Protein AF-A0A5E4NC32-F1 (afdb_monomer_lite)

Secondary structure (DSSP, 8-state):
-EEEETTEEEE----SSHHHHHHHHHHHHHHHHHHHHHTT----GGG--B----SS--PPPP-EETTEEPPB-SEEEETTEEEES---------

Foldseek 3Di:
DWDDDDPDIDDDFDDPDPVVRLVVRLVVLVVVLVVCVVVVHDDDLQPDEDEDQDPDPDDDDFHDHPNDTRHYDQWDQDPNDIRHSDPPDPPPDD

Radius of gyration: 14.87 Å; chains: 1; bounding box: 32×46×32 Å

InterPro domains:
  IPR000477 Reverse transcriptase domain [PF00078] (2-82)
  IPR000477 Reverse transcriptase domain [PS50878] (1-83)

pLDDT: mean 74.0, std 13.76, range [34.81, 89.31]

Organism: NCBI:txid506608

Structure (mmCIF, N/CA/C/O backbone):
data_AF-A0A5E4NC32-F1
#
_entry.id   AF-A0A5E4NC32-F1
#
loop_
_atom_site.group_PDB
_atom_site.id
_atom_site.type_symbol
_atom_site.label_atom_id
_atom_site.label_alt_id
_atom_site.label_comp_id
_atom_site.label_asym_id
_atom_site.label_entity_id
_atom_site.label_seq_id
_atom_site.pdbx_PDB_ins_code
_atom_site.Cartn_x
_atom_site.Cartn_y
_atom_site.Cartn_z
_atom_site.occupancy
_atom_site.B_iso_or_equiv
_atom_site.auth_seq_id
_atom_site.auth_comp_id
_atom_site.auth_asym_id
_atom_site.auth_atom_id
_atom_site.pdbx_PDB_model_num
ATOM 1 N N . MET A 1 1 ? -4.742 0.822 -7.560 1.00 77.50 1 MET A N 1
ATOM 2 C CA . MET A 1 1 ? -6.081 0.263 -7.286 1.00 77.50 1 MET A CA 1
ATOM 3 C C . MET A 1 1 ? -6.279 0.160 -5.780 1.00 77.50 1 MET A C 1
ATOM 5 O O . MET A 1 1 ? -5.339 -0.204 -5.085 1.00 77.50 1 MET A O 1
ATOM 9 N N . THR A 1 2 ? -7.464 0.494 -5.272 1.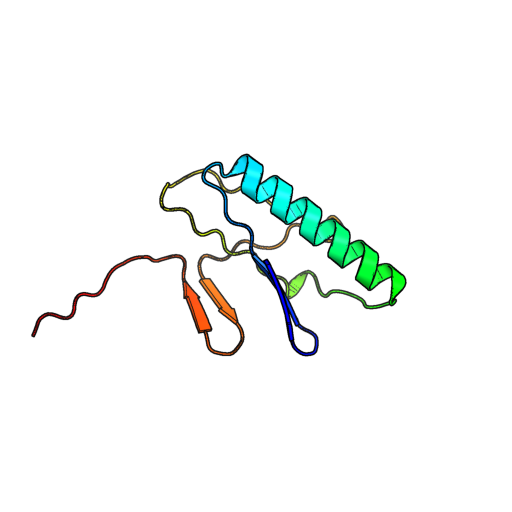00 81.81 2 THR A N 1
ATOM 10 C CA . THR A 1 2 ? -7.828 0.289 -3.861 1.00 81.81 2 THR A CA 1
ATOM 11 C C . THR A 1 2 ? -9.082 -0.567 -3.832 1.00 81.81 2 THR A C 1
ATOM 13 O O . THR A 1 2 ? -10.072 -0.202 -4.460 1.00 81.81 2 THR A O 1
ATOM 16 N N . VAL A 1 3 ? -9.020 -1.699 -3.142 1.00 80.50 3 VAL A N 1
ATOM 17 C CA . VAL A 1 3 ? -10.128 -2.640 -2.972 1.00 80.50 3 VAL A CA 1
ATOM 18 C C . VAL A 1 3 ? -10.513 -2.639 -1.502 1.00 80.50 3 VAL A C 1
ATOM 20 O O . VAL A 1 3 ? -9.647 -2.646 -0.631 1.00 80.50 3 VAL A O 1
ATOM 23 N N . VAL A 1 4 ? -11.810 -2.592 -1.229 1.00 81.62 4 VAL A N 1
ATOM 24 C CA . VAL A 1 4 ? -12.359 -2.665 0.125 1.00 81.62 4 VAL A CA 1
ATOM 25 C C . VAL A 1 4 ? -13.331 -3.830 0.178 1.00 81.62 4 VAL A C 1
ATOM 27 O O . VAL A 1 4 ? -14.188 -3.957 -0.698 1.00 81.62 4 VAL A O 1
ATOM 30 N N . PHE A 1 5 ? -13.187 -4.689 1.178 1.00 77.19 5 PHE A N 1
ATOM 31 C CA . PHE A 1 5 ? -14.094 -5.802 1.413 1.00 77.19 5 PHE A CA 1
ATOM 32 C C . PHE A 1 5 ? -14.280 -5.991 2.913 1.00 77.19 5 PHE A C 1
ATOM 34 O O . PHE A 1 5 ? -13.311 -6.239 3.618 1.00 77.19 5 PHE A O 1
ATOM 41 N N . ALA A 1 6 ? -15.524 -5.882 3.386 1.00 81.94 6 ALA A N 1
ATOM 42 C CA . ALA A 1 6 ? -15.850 -5.903 4.811 1.00 81.94 6 ALA A CA 1
ATOM 43 C C . ALA A 1 6 ? -14.958 -4.930 5.618 1.00 81.94 6 ALA A C 1
ATOM 45 O O . ALA A 1 6 ? -15.016 -3.719 5.394 1.00 81.94 6 ALA A O 1
ATOM 46 N N . ASP A 1 7 ? -14.158 -5.446 6.546 1.00 79.44 7 ASP A N 1
ATOM 47 C CA . ASP A 1 7 ? -13.188 -4.716 7.362 1.00 79.44 7 ASP A CA 1
ATOM 48 C C . ASP A 1 7 ? -11.781 -4.637 6.745 1.00 79.44 7 ASP A C 1
ATOM 50 O O . ASP A 1 7 ? -10.939 -3.873 7.228 1.00 79.44 7 ASP A O 1
ATOM 54 N N . ASP A 1 8 ? -11.542 -5.338 5.637 1.00 81.75 8 ASP A N 1
ATOM 55 C CA . ASP A 1 8 ? -10.259 -5.358 4.950 1.00 81.75 8 ASP A CA 1
ATOM 56 C C . ASP A 1 8 ? -10.159 -4.289 3.855 1.00 81.75 8 ASP A C 1
ATOM 58 O O . ASP A 1 8 ? -11.082 -4.022 3.080 1.00 81.75 8 ASP A O 1
ATOM 62 N N . THR A 1 9 ? -8.976 -3.689 3.742 1.00 84.62 9 THR A N 1
ATOM 63 C CA . THR A 1 9 ? -8.625 -2.766 2.657 1.00 84.62 9 THR A CA 1
ATOM 64 C C . THR A 1 9 ? -7.325 -3.218 2.013 1.00 84.62 9 THR A C 1
ATOM 66 O O . THR A 1 9 ? -6.278 -3.204 2.655 1.00 84.62 9 THR A O 1
ATOM 69 N N . ALA A 1 10 ? -7.376 -3.561 0.730 1.00 85.31 10 ALA A N 1
ATOM 70 C CA . ALA A 1 10 ? -6.205 -3.867 -0.076 1.00 85.31 10 ALA A CA 1
ATOM 71 C C . ALA A 1 10 ? -5.836 -2.665 -0.957 1.00 85.31 10 ALA A C 1
ATOM 73 O O . ALA A 1 10 ? -6.684 -2.026 -1.587 1.00 85.31 10 ALA A O 1
ATOM 74 N N . ILE A 1 11 ? -4.546 -2.344 -1.016 1.00 86.62 11 ILE A N 1
ATOM 75 C CA . ILE A 1 11 ? -4.007 -1.266 -1.847 1.00 86.62 11 ILE A CA 1
ATOM 76 C C . ILE A 1 11 ? -2.942 -1.873 -2.746 1.00 86.62 11 ILE A C 1
ATOM 78 O O . ILE A 1 11 ? -1.998 -2.488 -2.266 1.00 86.62 11 ILE A O 1
ATOM 82 N N . MET A 1 12 ? -3.088 -1.670 -4.050 1.00 86.12 12 MET A N 1
ATOM 83 C CA . MET A 1 12 ? -2.161 -2.173 -5.055 1.00 86.12 12 MET A CA 1
ATOM 84 C C . MET A 1 12 ? -1.675 -1.019 -5.926 1.00 86.12 12 MET A C 1
ATOM 86 O O . MET A 1 12 ? -2.479 -0.257 -6.479 1.00 86.12 12 MET A O 1
ATOM 90 N N . THR A 1 13 ? -0.361 -0.900 -6.073 1.00 84.06 13 THR A N 1
ATOM 91 C CA . THR A 1 13 ? 0.293 0.062 -6.963 1.00 84.06 13 THR A CA 1
ATOM 92 C C . THR A 1 13 ? 1.261 -0.664 -7.878 1.00 84.06 13 THR A C 1
ATOM 94 O O . THR A 1 13 ? 1.929 -1.608 -7.471 1.00 84.06 13 THR A O 1
ATOM 97 N N . THR A 1 14 ? 1.327 -0.219 -9.126 1.00 83.38 14 THR A N 1
ATOM 98 C CA . THR A 1 14 ? 2.184 -0.804 -10.157 1.00 83.38 14 THR A CA 1
ATOM 99 C C . THR A 1 14 ? 2.937 0.319 -10.846 1.00 83.38 14 THR A C 1
ATOM 101 O O . THR A 1 14 ? 2.329 1.313 -11.252 1.00 83.38 14 THR A O 1
ATOM 104 N N . ASN A 1 15 ? 4.251 0.178 -10.965 1.00 84.50 15 ASN A N 1
ATOM 105 C CA . ASN A 1 15 ? 5.108 1.081 -11.721 1.00 84.50 15 ASN A CA 1
ATOM 106 C C . ASN A 1 15 ? 6.373 0.320 -12.146 1.00 84.50 15 ASN A C 1
ATOM 108 O O . ASN A 1 15 ? 6.761 -0.632 -11.469 1.00 84.50 15 ASN A O 1
ATOM 112 N N . GLU A 1 16 ? 7.005 0.739 -13.240 1.00 81.94 16 GLU A N 1
ATOM 113 C CA . GLU A 1 16 ? 8.303 0.210 -13.676 1.00 81.94 16 GLU A CA 1
ATOM 114 C C . GLU A 1 16 ? 9.428 0.605 -12.710 1.00 81.94 16 GLU A C 1
ATOM 116 O O . GLU A 1 16 ? 10.362 -0.166 -12.487 1.00 81.94 16 GLU A O 1
ATOM 121 N N . ASP A 1 17 ? 9.318 1.790 -12.102 1.00 82.69 17 ASP A N 1
ATOM 122 C CA . ASP A 1 17 ? 10.225 2.264 -11.065 1.00 82.69 17 ASP A CA 1
ATOM 123 C C . ASP A 1 17 ? 9.688 1.938 -9.663 1.00 82.69 17 ASP A C 1
ATOM 125 O O . ASP A 1 17 ? 8.619 2.394 -9.238 1.00 82.69 17 ASP A O 1
ATOM 129 N N . GLN A 1 18 ? 10.478 1.177 -8.905 1.00 78.44 18 GLN A N 1
ATOM 130 C CA . GLN A 1 18 ? 10.146 0.775 -7.540 1.00 78.44 18 GLN A CA 1
ATOM 131 C C . GLN A 1 18 ? 9.967 1.986 -6.618 1.00 78.44 18 GLN A C 1
ATOM 133 O O . GLN A 1 18 ? 9.105 1.957 -5.733 1.00 78.44 18 GLN A O 1
ATOM 138 N N . GLN A 1 19 ? 10.760 3.047 -6.795 1.00 82.25 19 GLN A N 1
ATOM 139 C CA . GLN A 1 19 ? 10.653 4.234 -5.951 1.00 82.25 19 GLN A CA 1
ATOM 140 C C . GLN A 1 19 ? 9.316 4.934 -6.174 1.00 82.25 19 GLN A C 1
ATOM 142 O O . GLN A 1 19 ? 8.585 5.168 -5.214 1.00 82.25 19 GLN A O 1
ATOM 147 N N . THR A 1 20 ? 8.948 5.150 -7.431 1.00 85.00 20 THR A N 1
ATOM 148 C CA . THR A 1 20 ? 7.660 5.732 -7.802 1.00 85.00 20 THR A CA 1
ATOM 149 C C . THR A 1 20 ? 6.491 4.868 -7.322 1.00 85.00 20 THR A C 1
ATOM 151 O O . THR A 1 20 ? 5.538 5.405 -6.753 1.00 85.00 20 THR A O 1
ATOM 154 N N . SER A 1 21 ? 6.565 3.536 -7.462 1.00 84.75 21 SER A N 1
ATOM 155 C CA . SER A 1 21 ? 5.526 2.631 -6.937 1.00 84.75 21 SER A CA 1
ATOM 156 C C . SER A 1 21 ? 5.385 2.746 -5.416 1.00 84.75 21 SER A C 1
ATOM 158 O O . SER A 1 21 ? 4.274 2.881 -4.902 1.00 84.75 21 SER A O 1
ATOM 160 N N . THR A 1 22 ? 6.507 2.766 -4.691 1.00 84.69 22 THR A N 1
ATOM 161 C CA . THR A 1 22 ? 6.522 2.886 -3.224 1.00 84.69 22 THR A CA 1
ATOM 162 C C . THR A 1 22 ? 5.943 4.227 -2.773 1.00 84.69 22 THR A C 1
ATOM 164 O O . THR A 1 22 ? 5.131 4.273 -1.850 1.00 84.69 22 THR A O 1
ATOM 167 N N . ASP A 1 23 ? 6.290 5.321 -3.453 1.00 87.00 23 ASP A N 1
ATOM 168 C CA . ASP A 1 23 ? 5.771 6.655 -3.143 1.00 87.00 23 ASP A CA 1
ATOM 169 C C . ASP A 1 23 ? 4.257 6.735 -3.380 1.00 87.00 23 ASP A C 1
ATOM 171 O O . ASP A 1 23 ? 3.514 7.332 -2.593 1.00 87.00 23 ASP A O 1
ATOM 175 N N . TRP A 1 24 ? 3.763 6.111 -4.450 1.00 89.31 24 TRP A N 1
ATOM 176 C CA . TRP A 1 24 ? 2.330 6.023 -4.733 1.00 89.31 24 TRP A CA 1
ATOM 177 C C . TRP A 1 24 ? 1.594 5.171 -3.701 1.00 89.31 24 TRP A C 1
ATOM 179 O O . TRP A 1 24 ? 0.485 5.531 -3.282 1.00 89.31 24 TRP A O 1
ATOM 189 N N . LEU A 1 25 ? 2.212 4.080 -3.252 1.00 87.75 25 LEU A N 1
ATOM 190 C CA . LEU A 1 25 ? 1.670 3.225 -2.205 1.00 87.75 25 LEU A CA 1
ATOM 191 C C . LEU A 1 25 ? 1.579 3.982 -0.881 1.00 87.75 25 LEU A C 1
ATOM 193 O O . LEU A 1 25 ? 0.508 4.029 -0.276 1.00 87.75 25 LEU A O 1
ATOM 197 N N . GLN A 1 26 ? 2.650 4.668 -0.480 1.00 88.94 26 GLN A N 1
ATOM 198 C CA . GLN A 1 26 ? 2.677 5.467 0.743 1.00 88.94 26 GLN A CA 1
ATOM 199 C C . GLN A 1 26 ? 1.630 6.589 0.709 1.00 88.94 26 GLN A C 1
ATOM 201 O O . GLN A 1 26 ? 0.928 6.812 1.696 1.00 88.94 26 GLN A O 1
ATOM 206 N N . ARG A 1 27 ? 1.452 7.271 -0.432 1.00 89.25 27 ARG A N 1
ATOM 207 C CA . ARG A 1 27 ? 0.376 8.267 -0.610 1.00 89.25 27 ARG A CA 1
ATOM 208 C C . ARG A 1 27 ? -1.010 7.647 -0.454 1.00 89.25 27 ARG A C 1
ATOM 210 O O . ARG A 1 27 ? -1.868 8.225 0.213 1.00 89.25 27 ARG A O 1
ATOM 217 N N . SER A 1 28 ? -1.228 6.475 -1.039 1.00 88.75 28 SER A N 1
ATOM 218 C CA . SER A 1 28 ? -2.503 5.758 -0.947 1.00 88.75 28 SER A CA 1
ATOM 219 C C . SER A 1 28 ? -2.803 5.333 0.493 1.00 88.75 28 SER A C 1
ATOM 221 O O . SER A 1 28 ? -3.907 5.569 0.984 1.00 88.75 28 SER A O 1
ATOM 223 N N . ILE A 1 29 ? -1.803 4.818 1.210 1.00 88.06 29 ILE A N 1
ATOM 224 C CA . ILE A 1 29 ? -1.891 4.472 2.635 1.00 88.06 29 ILE A CA 1
ATOM 225 C C . ILE A 1 29 ? -2.199 5.702 3.485 1.00 88.06 29 ILE A C 1
ATOM 227 O O . ILE A 1 29 ? -3.088 5.651 4.334 1.00 88.06 29 ILE A O 1
ATOM 231 N N . ASN A 1 30 ? -1.537 6.832 3.231 1.00 88.88 30 ASN A N 1
ATOM 232 C CA . ASN A 1 30 ? -1.802 8.080 3.947 1.00 88.88 30 ASN A CA 1
ATOM 233 C C . ASN A 1 30 ? -3.247 8.556 3.734 1.00 88.88 30 ASN A C 1
ATOM 235 O O . ASN A 1 30 ? -3.906 8.990 4.680 1.00 88.88 30 ASN A O 1
ATOM 239 N N . ASN A 1 31 ? -3.770 8.431 2.513 1.00 88.12 31 ASN A N 1
ATOM 240 C CA . ASN A 1 31 ? -5.159 8.767 2.208 1.00 88.12 31 ASN A CA 1
ATOM 241 C C . ASN A 1 31 ? -6.146 7.848 2.936 1.00 88.12 31 ASN A C 1
ATOM 243 O O . ASN A 1 31 ? -7.117 8.342 3.513 1.00 88.12 31 ASN A O 1
ATOM 247 N N . VAL A 1 32 ? -5.895 6.536 2.953 1.00 85.81 32 VAL A N 1
ATOM 248 C CA . VAL A 1 32 ? -6.724 5.569 3.689 1.00 85.81 32 VAL A CA 1
ATOM 249 C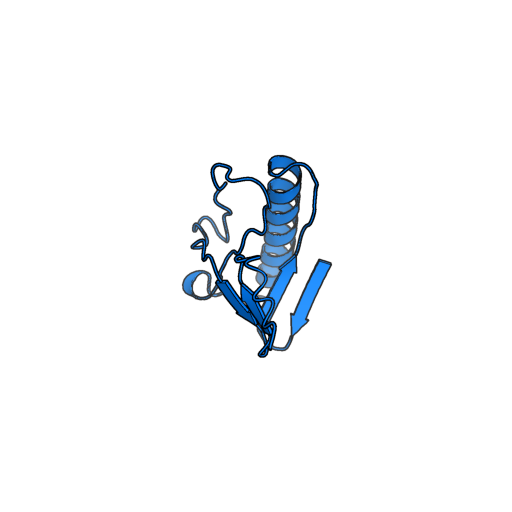 C . VAL A 1 32 ? -6.659 5.835 5.191 1.00 85.81 32 VAL A C 1
ATOM 251 O O . VAL A 1 32 ? -7.707 5.959 5.814 1.00 85.81 32 VAL A O 1
ATOM 254 N N . SER A 1 33 ? -5.468 6.039 5.756 1.00 85.50 33 SER A N 1
ATOM 255 C CA . SER A 1 33 ? -5.272 6.404 7.167 1.00 85.50 33 SER A CA 1
ATOM 256 C C . SER A 1 33 ? -6.031 7.680 7.541 1.00 85.50 33 SER A C 1
ATOM 258 O O . SER A 1 33 ? -6.702 7.740 8.569 1.00 85.50 33 SER A O 1
ATOM 260 N N . ASN A 1 34 ? -5.995 8.708 6.691 1.00 86.69 34 ASN A N 1
ATOM 261 C CA . ASN A 1 34 ? -6.744 9.940 6.933 1.00 86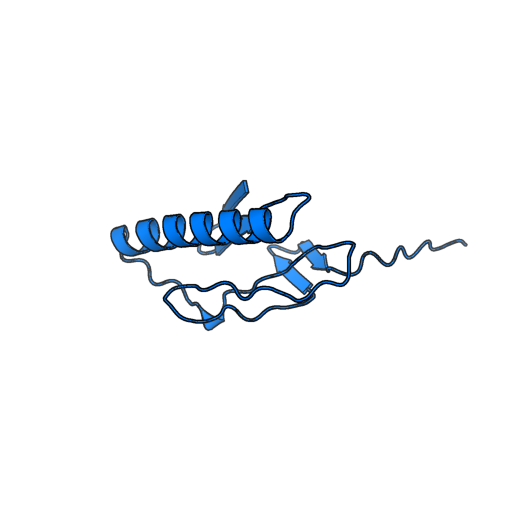.69 34 ASN A CA 1
ATOM 262 C C . ASN A 1 34 ? -8.261 9.718 6.880 1.00 86.69 34 ASN A C 1
ATOM 264 O O . ASN A 1 34 ? -8.995 10.301 7.682 1.00 86.69 34 ASN A O 1
ATOM 268 N N . ARG A 1 35 ? -8.744 8.875 5.962 1.00 83.44 35 ARG A N 1
ATOM 269 C CA . ARG A 1 35 ? -10.166 8.517 5.871 1.00 83.44 35 ARG A CA 1
ATOM 270 C C . ARG A 1 35 ? -10.614 7.713 7.091 1.00 83.44 35 ARG A C 1
ATOM 272 O O . ARG A 1 35 ? -11.612 8.080 7.703 1.00 83.44 35 ARG A O 1
ATOM 279 N N . THR A 1 36 ? -9.872 6.687 7.500 1.00 83.62 36 THR A N 1
ATOM 280 C CA . THR A 1 36 ? -10.217 5.861 8.671 1.00 83.62 36 THR A CA 1
ATOM 281 C C . THR A 1 36 ? -10.168 6.653 9.970 1.00 83.62 36 THR A C 1
ATOM 283 O O . THR A 1 36 ? -11.086 6.529 10.777 1.00 83.62 36 THR A O 1
ATOM 286 N N . LYS A 1 37 ? -9.204 7.569 10.130 1.00 84.88 37 LYS A N 1
ATOM 287 C CA . LYS A 1 37 ? -9.177 8.523 11.253 1.00 84.88 37 LYS A CA 1
ATOM 288 C C . LYS A 1 37 ? -10.444 9.373 11.325 1.00 84.88 37 LYS A C 1
ATOM 290 O O . LYS A 1 37 ? -11.024 9.502 12.400 1.00 84.88 37 LYS A O 1
ATOM 295 N N . ARG A 1 38 ? -10.907 9.923 10.196 1.00 86.12 38 ARG A N 1
ATOM 296 C CA . ARG A 1 38 ? -12.165 10.698 10.142 1.00 86.12 38 ARG A CA 1
ATOM 297 C C . ARG A 1 38 ? -13.383 9.840 10.476 1.00 86.12 38 ARG A C 1
ATOM 299 O O . ARG A 1 38 ? -14.293 10.321 11.139 1.00 86.12 38 ARG A O 1
ATOM 306 N N . MET A 1 39 ? -13.366 8.575 10.065 1.00 79.31 39 MET A N 1
ATOM 307 C CA . MET A 1 39 ? -14.411 7.597 10.373 1.00 79.31 39 MET A CA 1
ATOM 308 C C . MET A 1 39 ? -14.295 7.000 11.788 1.00 79.31 39 MET A C 1
ATOM 310 O O . MET A 1 39 ? -15.131 6.186 12.161 1.00 79.31 39 MET A O 1
ATOM 314 N N . LYS A 1 40 ? -13.285 7.392 12.585 1.00 84.69 40 LYS A N 1
ATOM 315 C CA . LYS A 1 40 ? -12.967 6.813 13.905 1.00 84.69 40 LYS A CA 1
ATOM 316 C C . LYS A 1 40 ? -12.738 5.291 13.871 1.00 84.69 40 LYS A C 1
ATOM 318 O O . LYS A 1 40 ? -12.954 4.604 14.865 1.00 84.69 40 LYS A O 1
ATOM 323 N N . ILE A 1 41 ? -12.263 4.773 12.739 1.00 81.44 41 ILE A N 1
ATOM 324 C CA . ILE A 1 41 ? -11.904 3.365 12.553 1.00 81.44 41 ILE A CA 1
ATOM 325 C C . ILE A 1 41 ? -10.426 3.188 12.904 1.00 81.44 41 ILE A C 1
ATOM 327 O O . ILE A 1 41 ? -9.556 3.870 12.355 1.00 81.44 41 ILE A O 1
ATOM 331 N N . LYS A 1 42 ? -10.130 2.255 13.813 1.00 81.50 42 LYS A N 1
ATOM 332 C CA . LYS A 1 42 ? -8.760 1.887 14.179 1.00 81.50 42 LYS A CA 1
ATOM 333 C C . LYS A 1 42 ? -8.261 0.793 13.235 1.00 81.50 42 LYS A C 1
ATOM 335 O O . LYS A 1 42 ? -8.746 -0.329 13.293 1.00 81.50 42 LYS A O 1
ATOM 340 N N . ILE A 1 43 ? -7.276 1.115 12.395 1.00 80.94 43 ILE A N 1
ATOM 341 C CA . ILE A 1 43 ? -6.588 0.103 11.581 1.00 80.94 43 ILE A CA 1
ATOM 342 C C . ILE A 1 43 ? -5.650 -0.696 12.488 1.00 80.94 43 ILE A C 1
ATOM 344 O O . ILE A 1 43 ? -4.886 -0.107 13.256 1.00 80.94 43 ILE A O 1
ATOM 348 N N . ASN A 1 44 ? -5.697 -2.023 12.386 1.00 81.88 44 ASN A N 1
ATOM 349 C CA . ASN A 1 44 ? -4.742 -2.903 13.045 1.00 81.88 44 ASN A CA 1
ATOM 350 C C . ASN A 1 44 ? -3.478 -3.039 12.177 1.00 81.88 44 ASN A C 1
ATOM 352 O O . ASN A 1 44 ? -3.455 -3.792 11.204 1.00 81.88 44 ASN A O 1
ATOM 356 N N . SER A 1 45 ? -2.435 -2.285 12.525 1.00 75.75 45 SER A N 1
ATOM 357 C CA . SER A 1 45 ? -1.142 -2.305 11.831 1.00 75.75 45 SER A CA 1
ATOM 358 C C . SER A 1 45 ? -0.431 -3.655 11.924 1.00 75.75 45 SER A C 1
ATOM 360 O O . SER A 1 45 ? 0.264 -4.018 10.985 1.00 75.75 45 SER A O 1
ATOM 362 N N . GLU A 1 46 ? -0.639 -4.427 12.994 1.00 75.31 46 GLU A N 1
ATOM 363 C CA . GLU A 1 46 ? -0.020 -5.751 13.175 1.00 75.31 46 GLU A CA 1
ATOM 364 C C . GLU A 1 46 ? -0.610 -6.810 12.238 1.00 75.31 46 GLU A C 1
ATOM 366 O O . GLU A 1 46 ? 0.065 -7.771 11.888 1.00 75.31 46 GLU A O 1
ATOM 371 N N . LYS A 1 47 ? -1.864 -6.623 11.809 1.00 77.69 47 LYS A N 1
ATOM 372 C CA . LYS A 1 47 ? -2.516 -7.467 10.796 1.00 77.69 47 LYS A CA 1
ATOM 373 C C . LYS A 1 47 ? -2.300 -6.972 9.367 1.00 77.69 47 LYS A C 1
ATOM 375 O O . LYS A 1 47 ? -2.742 -7.620 8.423 1.00 77.69 47 LYS A O 1
ATOM 380 N N . SER A 1 48 ? -1.671 -5.812 9.198 1.00 80.88 48 SER A N 1
ATOM 381 C CA . SER A 1 48 ? -1.366 -5.284 7.873 1.00 80.88 48 SER A CA 1
ATOM 382 C C . SER A 1 48 ? -0.123 -5.986 7.335 1.00 80.88 48 SER A C 1
ATOM 384 O O . SER A 1 48 ? 0.878 -6.086 8.038 1.00 80.88 48 SER A O 1
ATOM 386 N N . MET A 1 49 ? -0.175 -6.442 6.087 1.00 80.31 49 MET A N 1
ATOM 387 C CA . MET A 1 49 ? 0.964 -7.052 5.403 1.00 80.31 49 MET A CA 1
ATOM 388 C C . MET A 1 49 ? 1.266 -6.289 4.120 1.00 80.31 49 MET A C 1
ATOM 390 O O . MET A 1 49 ? 0.358 -5.799 3.444 1.00 80.31 49 MET A O 1
ATOM 394 N N . HIS A 1 50 ? 2.548 -6.189 3.787 1.00 81.88 50 HIS A N 1
ATOM 395 C CA . HIS A 1 50 ? 3.014 -5.628 2.525 1.00 81.88 50 HIS A CA 1
ATOM 396 C C . HIS A 1 50 ? 3.649 -6.743 1.697 1.00 81.88 50 HIS A C 1
ATOM 398 O O . HIS A 1 50 ? 4.617 -7.356 2.142 1.00 81.88 50 HIS A O 1
ATOM 404 N N . VAL A 1 51 ? 3.176 -6.930 0.462 1.00 74.81 51 VAL A N 1
ATOM 405 C CA . VAL A 1 51 ? 3.821 -7.800 -0.536 1.00 74.81 51 VAL A CA 1
ATOM 406 C C . VAL A 1 51 ? 4.336 -6.945 -1.688 1.00 74.81 51 VAL A C 1
ATOM 408 O O . VAL A 1 51 ? 3.637 -6.054 -2.173 1.00 74.81 51 VAL A O 1
ATOM 411 N N . ASN A 1 52 ? 5.578 -7.182 -2.107 1.00 71.50 52 ASN A N 1
ATOM 412 C CA . ASN A 1 52 ? 6.202 -6.476 -3.222 1.00 71.50 52 ASN A CA 1
ATOM 413 C C . ASN A 1 52 ? 6.449 -7.452 -4.370 1.00 71.50 52 ASN A C 1
ATOM 415 O O . ASN A 1 52 ? 7.220 -8.396 -4.235 1.00 71.50 52 ASN A O 1
ATOM 419 N N . TYR A 1 53 ? 5.824 -7.186 -5.509 1.00 68.00 53 TYR A N 1
ATOM 420 C CA . TYR A 1 53 ? 5.998 -7.966 -6.725 1.00 68.00 53 TYR A CA 1
ATOM 421 C C . TYR A 1 53 ? 7.002 -7.281 -7.634 1.00 68.00 53 TYR A C 1
ATOM 423 O O . TYR A 1 53 ? 6.669 -6.318 -8.325 1.00 68.00 53 TYR A O 1
ATOM 431 N N . THR A 1 54 ? 8.241 -7.758 -7.625 1.00 65.94 54 THR A N 1
ATOM 432 C CA . THR A 1 54 ? 9.291 -7.253 -8.509 1.00 65.94 54 THR A CA 1
ATOM 433 C C . THR A 1 54 ? 10.007 -8.408 -9.189 1.00 65.94 54 THR A C 1
ATOM 435 O O . THR A 1 54 ? 10.474 -9.336 -8.540 1.00 65.94 54 THR A O 1
ATOM 438 N N . LEU A 1 55 ? 10.149 -8.322 -10.513 1.00 65.75 55 LEU A N 1
ATOM 439 C CA . LEU A 1 55 ? 10.980 -9.249 -11.289 1.00 65.75 55 LEU A CA 1
ATOM 440 C C . LEU A 1 55 ? 12.483 -9.030 -11.030 1.00 65.75 55 LEU A C 1
ATOM 442 O O . LEU A 1 55 ? 13.316 -9.846 -11.418 1.00 65.75 55 LEU A O 1
ATOM 446 N N . ARG A 1 56 ? 12.854 -7.908 -10.401 1.00 66.44 56 ARG A N 1
ATOM 447 C CA . ARG A 1 56 ? 14.238 -7.539 -10.085 1.00 66.44 56 ARG A CA 1
ATOM 448 C C . ARG A 1 56 ? 14.475 -7.676 -8.585 1.00 66.44 56 ARG A C 1
ATOM 450 O O . ARG A 1 56 ? 13.745 -7.075 -7.803 1.00 66.44 56 ARG A O 1
ATOM 457 N N . LYS A 1 57 ? 15.535 -8.388 -8.188 1.00 59.84 57 LYS A N 1
ATOM 458 C CA . LYS A 1 57 ? 16.005 -8.426 -6.794 1.00 59.84 57 LYS A CA 1
ATOM 459 C C . LYS A 1 57 ? 16.586 -7.062 -6.419 1.00 59.84 57 LYS A C 1
ATOM 461 O O . LYS A 1 57 ? 17.738 -6.768 -6.729 1.00 59.84 57 LYS A O 1
ATOM 466 N N . THR A 1 58 ? 15.777 -6.216 -5.801 1.00 65.06 58 THR A N 1
ATOM 467 C CA . THR A 1 58 ? 16.159 -4.879 -5.338 1.00 65.06 58 THR A CA 1
ATOM 468 C C . THR A 1 58 ? 15.979 -4.775 -3.827 1.00 65.06 58 THR A C 1
ATOM 470 O O . THR A 1 58 ? 15.285 -5.580 -3.210 1.00 65.06 58 THR A O 1
ATOM 473 N N . VAL A 1 59 ? 16.628 -3.787 -3.204 1.00 68.31 59 VAL A N 1
ATOM 474 C CA . VAL A 1 59 ? 16.454 -3.530 -1.768 1.00 68.31 59 VAL A CA 1
ATOM 475 C C . VAL A 1 59 ? 15.022 -3.057 -1.520 1.00 68.31 59 VAL A C 1
ATOM 477 O O . VAL A 1 59 ? 14.554 -2.095 -2.137 1.00 68.31 59 VAL A O 1
ATOM 480 N N . TYR A 1 60 ? 14.316 -3.736 -0.619 1.00 69.62 60 TYR A N 1
ATOM 481 C CA . TYR A 1 60 ? 12.950 -3.383 -0.259 1.00 69.62 60 TYR A CA 1
ATOM 482 C C . TYR A 1 60 ? 12.911 -2.046 0.482 1.00 69.62 60 TYR A C 1
ATOM 484 O O . TYR A 1 60 ? 13.682 -1.805 1.412 1.00 69.62 60 TYR A O 1
ATOM 492 N N . LYS A 1 61 ? 11.990 -1.170 0.075 1.00 73.94 61 LYS A N 1
ATOM 493 C CA . LYS A 1 61 ? 11.695 0.062 0.806 1.00 73.94 61 LYS A CA 1
ATOM 494 C C . LYS A 1 61 ? 10.558 -0.204 1.781 1.00 73.94 61 LYS A C 1
ATOM 496 O O . LYS A 1 61 ? 9.490 -0.656 1.372 1.00 73.94 61 LYS A O 1
ATOM 501 N N . SER A 1 62 ? 10.798 0.078 3.057 1.00 75.50 62 SER A N 1
ATOM 502 C CA . SER A 1 62 ? 9.780 -0.035 4.097 1.00 75.50 62 SER A CA 1
ATOM 503 C C . SER A 1 62 ? 8.670 0.986 3.878 1.00 75.50 62 SER A C 1
ATOM 505 O O . SER A 1 62 ? 8.924 2.136 3.518 1.00 75.50 62 SER A O 1
ATOM 507 N N . VAL A 1 63 ? 7.440 0.561 4.143 1.00 80.94 63 VAL A N 1
ATOM 508 C CA . VAL A 1 63 ? 6.248 1.404 4.078 1.00 80.94 63 VAL A CA 1
ATOM 509 C C . VAL A 1 63 ? 5.679 1.556 5.481 1.00 80.94 63 VAL A C 1
ATOM 511 O O . VAL A 1 63 ? 5.657 0.608 6.270 1.00 80.94 63 VAL A O 1
ATOM 514 N N . LEU A 1 64 ? 5.248 2.772 5.808 1.00 81.06 64 LEU A N 1
ATOM 515 C CA . LEU A 1 64 ? 4.802 3.131 7.147 1.00 81.06 64 LEU A CA 1
ATOM 516 C C . LEU A 1 64 ? 3.283 3.282 7.184 1.00 81.06 64 LEU A C 1
ATOM 518 O O . LEU A 1 64 ? 2.699 4.050 6.416 1.00 81.06 64 LEU A O 1
ATOM 522 N N . LEU A 1 65 ? 2.649 2.629 8.153 1.00 80.88 65 LEU A N 1
ATOM 523 C CA . LEU A 1 65 ? 1.255 2.846 8.521 1.00 80.88 65 LEU A CA 1
ATOM 524 C C . LEU A 1 65 ? 1.210 3.325 9.970 1.00 80.88 65 LEU A C 1
ATOM 526 O O . LEU A 1 65 ? 1.644 2.630 10.879 1.00 80.88 65 LEU A O 1
ATOM 530 N N . HIS A 1 66 ? 0.697 4.536 10.194 1.00 75.00 66 HIS A N 1
ATOM 531 C CA . HIS A 1 66 ? 0.652 5.150 11.530 1.00 75.00 66 HIS A CA 1
ATOM 532 C C . HIS A 1 66 ? 2.016 5.221 12.247 1.00 75.00 66 HIS A C 1
ATOM 534 O O . HIS A 1 66 ? 2.071 5.097 13.464 1.00 75.00 66 HIS A O 1
ATOM 540 N N . GLN A 1 67 ? 3.102 5.468 11.502 1.00 71.44 67 GLN A N 1
ATOM 541 C CA . GLN A 1 67 ? 4.493 5.466 11.998 1.00 71.44 67 GLN A CA 1
ATOM 542 C C . GLN A 1 67 ? 5.026 4.087 12.423 1.00 71.44 67 GLN A C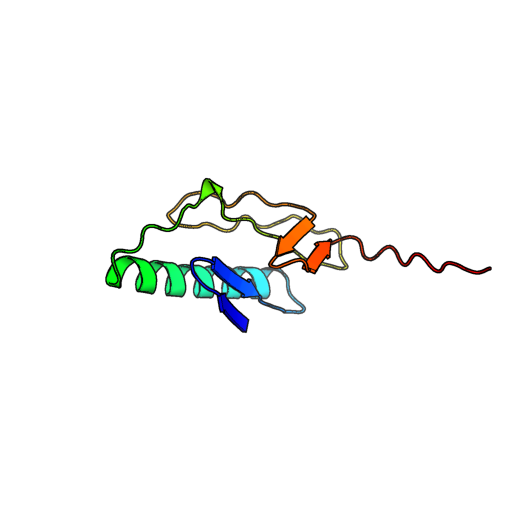 1
ATOM 544 O O . GLN A 1 67 ? 6.157 3.992 12.888 1.00 71.44 67 GLN A O 1
ATOM 549 N N . GLN A 1 68 ? 4.259 3.018 12.215 1.00 77.31 68 GLN A N 1
ATOM 550 C CA . GLN A 1 68 ? 4.727 1.648 12.373 1.00 77.31 68 GLN A CA 1
ATOM 551 C C . GLN A 1 68 ? 5.104 1.082 11.001 1.00 77.31 68 GLN A C 1
ATOM 553 O O . GLN A 1 68 ? 4.373 1.270 10.025 1.00 77.31 68 GLN A O 1
ATOM 558 N N . SER A 1 69 ? 6.251 0.405 10.917 1.00 76.94 69 SER A N 1
ATOM 559 C CA . SER A 1 69 ? 6.624 -0.324 9.702 1.00 76.94 69 SER A CA 1
ATOM 560 C C . SER A 1 69 ? 5.674 -1.494 9.512 1.00 76.94 69 SER A C 1
ATOM 562 O O . SER A 1 69 ? 5.490 -2.293 10.430 1.00 76.94 69 SER A O 1
ATOM 564 N N . ILE A 1 70 ? 5.091 -1.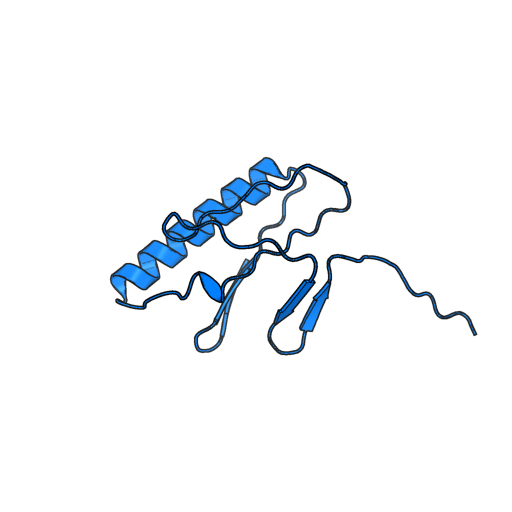600 8.321 1.00 81.25 70 ILE A N 1
ATOM 565 C CA . ILE A 1 70 ? 4.345 -2.796 7.939 1.00 81.25 70 ILE A CA 1
ATOM 566 C C . ILE A 1 70 ? 5.373 -3.911 7.693 1.00 81.25 70 ILE A C 1
ATOM 568 O O . ILE A 1 70 ? 6.360 -3.659 6.990 1.00 81.25 70 ILE A O 1
ATOM 572 N N . PRO A 1 71 ? 5.205 -5.111 8.277 1.00 77.88 71 PRO A N 1
ATOM 573 C CA . PRO A 1 71 ? 6.065 -6.241 7.961 1.00 77.88 71 PRO A CA 1
ATOM 574 C C . PRO A 1 71 ? 5.927 -6.596 6.477 1.00 77.88 71 PRO A C 1
ATOM 576 O O . PRO A 1 71 ? 4.823 -6.671 5.930 1.00 77.88 71 PRO A O 1
ATOM 579 N N . GLN A 1 72 ? 7.070 -6.782 5.822 1.00 74.06 72 GLN A N 1
ATOM 580 C CA . GLN A 1 72 ? 7.112 -7.298 4.463 1.00 74.06 72 GLN A CA 1
ATOM 581 C C . GLN A 1 72 ? 7.005 -8.823 4.519 1.00 74.06 72 GLN A C 1
ATOM 583 O O . GLN A 1 72 ? 7.704 -9.464 5.304 1.00 74.06 72 GLN A O 1
ATOM 588 N N . CYS A 1 73 ? 6.141 -9.388 3.682 1.00 70.81 73 CYS A N 1
ATOM 589 C CA . CYS A 1 73 ? 6.007 -10.826 3.493 1.00 70.81 73 CYS A CA 1
ATOM 590 C C . CYS A 1 73 ? 6.191 -11.161 2.010 1.00 70.81 73 CYS A C 1
ATOM 592 O O . CYS A 1 73 ? 5.860 -10.352 1.139 1.00 70.81 73 CYS A O 1
ATOM 594 N N . ASP A 1 74 ? 6.728 -12.346 1.731 1.00 65.12 74 ASP A N 1
ATOM 595 C CA . ASP A 1 74 ? 6.923 -12.832 0.359 1.00 65.12 74 ASP A CA 1
ATOM 596 C C . ASP A 1 74 ? 5.621 -13.376 -0.245 1.00 65.12 74 ASP A C 1
ATOM 598 O O . ASP A 1 74 ? 5.475 -13.439 -1.466 1.00 65.12 74 ASP A O 1
ATOM 602 N N . SER A 1 75 ? 4.651 -13.705 0.607 1.00 63.53 75 SER A N 1
ATOM 603 C CA . SER A 1 75 ? 3.300 -14.066 0.212 1.00 63.53 75 SER A CA 1
ATOM 604 C C . SER A 1 75 ? 2.250 -13.474 1.145 1.00 63.53 75 SER A C 1
ATOM 606 O O . SER A 1 75 ? 2.498 -13.228 2.328 1.00 63.53 75 SER A O 1
ATOM 608 N N . ALA A 1 76 ? 1.056 -13.237 0.609 1.00 65.62 76 ALA A N 1
ATOM 609 C CA . ALA A 1 76 ? -0.129 -12.914 1.391 1.00 65.62 76 ALA A CA 1
ATOM 610 C C . ALA A 1 76 ? -1.344 -13.650 0.837 1.00 65.62 76 ALA A C 1
ATOM 612 O O . ALA A 1 76 ? -1.566 -13.703 -0.366 1.00 65.62 76 ALA A O 1
ATOM 613 N N . LYS A 1 77 ? -2.193 -14.164 1.723 1.00 65.38 77 LYS A N 1
ATOM 614 C CA . LYS A 1 77 ? -3.480 -14.731 1.328 1.00 65.38 77 LYS A CA 1
ATOM 615 C C . LYS A 1 77 ? -4.560 -13.673 1.505 1.00 65.38 77 LYS A C 1
ATOM 617 O O . LYS A 1 77 ? -4.777 -13.208 2.622 1.00 65.38 77 LYS A O 1
ATOM 622 N N . TYR A 1 78 ? -5.249 -13.303 0.430 1.00 64.56 78 TYR A N 1
ATOM 623 C CA . TYR A 1 78 ? -6.376 -12.371 0.486 1.00 64.56 78 TYR A CA 1
ATOM 624 C C . TYR A 1 78 ? -7.612 -12.997 -0.157 1.00 64.56 78 TYR A C 1
ATOM 626 O O . TYR A 1 78 ? -7.607 -13.310 -1.342 1.00 64.56 78 TYR A O 1
ATOM 634 N N . LEU A 1 79 ? -8.673 -13.210 0.630 1.00 60.53 79 LEU A N 1
ATOM 635 C CA . LEU A 1 79 ? -9.951 -13.780 0.164 1.00 60.53 79 LEU A CA 1
ATOM 636 C C . LEU A 1 79 ? -9.823 -15.109 -0.608 1.00 60.53 79 LEU A C 1
ATOM 638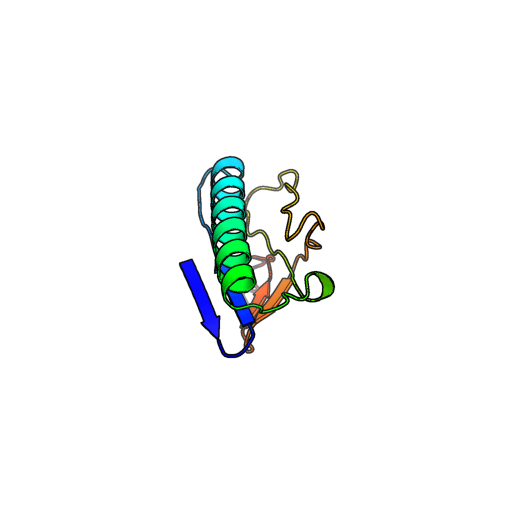 O O . LEU A 1 79 ? -10.565 -15.368 -1.551 1.00 60.53 79 LEU A O 1
ATOM 642 N N . GLY A 1 80 ? -8.875 -15.964 -0.215 1.00 61.66 80 GLY A N 1
ATOM 643 C CA . GLY A 1 80 ? -8.627 -17.244 -0.888 1.00 61.66 80 GLY A CA 1
ATOM 644 C C . GLY A 1 80 ? -7.734 -17.153 -2.130 1.00 61.66 80 GLY A C 1
ATOM 645 O O . GLY A 1 80 ? -7.381 -18.195 -2.669 1.00 61.66 80 GLY A O 1
ATOM 646 N N . MET A 1 81 ? -7.324 -15.950 -2.544 1.00 59.78 81 MET A N 1
ATOM 647 C CA . MET A 1 81 ? -6.256 -15.758 -3.524 1.00 59.78 81 MET A CA 1
ATOM 648 C C . MET A 1 81 ? -4.906 -15.788 -2.812 1.00 59.78 81 MET A C 1
ATOM 650 O O . MET A 1 81 ? -4.673 -14.999 -1.892 1.00 59.78 81 MET A O 1
ATOM 654 N N . ASP A 1 82 ? -4.035 -16.698 -3.239 1.00 65.38 82 ASP A N 1
ATOM 655 C CA . ASP A 1 82 ? -2.634 -16.700 -2.833 1.00 65.38 82 ASP A CA 1
ATOM 656 C C . ASP A 1 82 ? -1.887 -15.671 -3.688 1.00 65.38 82 ASP A C 1
ATOM 658 O O . ASP A 1 82 ? -1.746 -15.798 -4.906 1.00 65.38 82 ASP A O 1
ATOM 662 N N . LEU A 1 83 ? -1.496 -14.580 -3.036 1.00 64.19 83 LEU A N 1
ATOM 663 C CA . LEU A 1 83 ? -0.637 -13.553 -3.590 1.00 64.19 83 LEU A CA 1
ATOM 664 C C . LEU A 1 83 ? 0.803 -13.935 -3.221 1.00 64.19 83 LEU A C 1
ATOM 666 O O . LEU A 1 83 ? 1.374 -13.378 -2.285 1.00 64.19 83 LEU A O 1
ATOM 670 N N . ASP A 1 84 ? 1.386 -14.860 -3.986 1.00 56.34 84 ASP A N 1
ATOM 671 C CA . ASP A 1 84 ? 2.787 -15.282 -3.859 1.00 56.34 84 ASP A CA 1
ATOM 672 C C . ASP A 1 84 ? 3.699 -14.486 -4.795 1.00 56.34 84 ASP A C 1
ATOM 674 O O . ASP A 1 84 ? 3.411 -14.394 -5.985 1.00 56.34 84 ASP A O 1
ATOM 678 N N . SER A 1 85 ? 4.808 -13.934 -4.288 1.00 54.41 85 SER A N 1
ATOM 679 C CA . SER A 1 85 ? 5.841 -13.262 -5.105 1.00 54.41 85 SER A CA 1
ATOM 680 C C . SER A 1 85 ? 6.676 -14.220 -5.966 1.00 54.41 85 SER A C 1
ATOM 682 O O . SER A 1 85 ? 7.385 -13.770 -6.871 1.00 54.41 85 SER A O 1
ATOM 684 N N . ASP A 1 86 ? 6.559 -15.530 -5.733 1.00 49.97 86 ASP A N 1
ATOM 685 C CA . ASP A 1 86 ? 7.249 -16.563 -6.497 1.00 49.97 86 ASP A CA 1
ATOM 686 C C . ASP A 1 86 ? 6.569 -16.788 -7.853 1.00 49.97 86 ASP A C 1
ATOM 688 O O . ASP A 1 86 ? 5.712 -17.650 -8.042 1.00 49.97 86 ASP A O 1
ATOM 692 N N . SER A 1 87 ? 7.019 -16.051 -8.866 1.00 45.06 87 SER A N 1
ATOM 693 C CA . SER A 1 87 ? 6.852 -16.459 -10.259 1.00 45.06 87 SER A CA 1
ATOM 694 C C . SER A 1 87 ? 7.813 -17.611 -10.585 1.00 45.06 87 SER A C 1
ATOM 696 O O . SER A 1 87 ? 8.719 -17.455 -11.405 1.00 45.06 87 SER A O 1
ATOM 698 N N . THR A 1 88 ? 7.648 -18.767 -9.944 1.00 40.06 88 THR A N 1
ATOM 699 C CA . THR A 1 88 ? 8.297 -20.006 -10.388 1.00 40.06 88 THR A CA 1
ATOM 700 C C . THR A 1 88 ? 7.251 -20.825 -11.123 1.00 40.06 88 THR A C 1
ATOM 702 O O . THR A 1 88 ? 6.440 -21.522 -10.520 1.00 40.06 88 THR A O 1
ATOM 705 N N . GLY A 1 89 ? 7.229 -20.680 -12.451 1.00 43.03 89 GLY A N 1
ATOM 706 C CA . GLY A 1 89 ? 6.360 -21.453 -13.328 1.00 43.03 89 GLY A CA 1
ATOM 707 C C . GLY A 1 89 ? 6.593 -22.947 -13.129 1.00 43.03 89 GLY A C 1
ATOM 708 O O . GLY A 1 89 ? 7.563 -23.500 -13.642 1.00 43.03 89 GLY A O 1
ATOM 709 N N . SER A 1 90 ? 5.694 -23.606 -12.400 1.00 37.91 90 SER A N 1
ATOM 710 C CA . SER A 1 90 ? 5.576 -25.058 -12.456 1.00 37.91 90 SER A CA 1
ATOM 711 C C . SER A 1 90 ? 4.842 -25.408 -13.741 1.00 37.91 90 SER A C 1
ATOM 713 O O . SER A 1 90 ? 3.624 -25.564 -13.771 1.00 37.91 90 SER A O 1
ATOM 715 N N . THR A 1 91 ? 5.605 -25.490 -14.828 1.00 37.78 91 THR A N 1
ATOM 716 C CA . THR A 1 91 ? 5.213 -26.284 -15.985 1.00 37.78 91 THR A CA 1
ATOM 717 C C . THR A 1 91 ? 5.237 -27.742 -15.534 1.00 37.78 91 THR A C 1
ATOM 719 O O . THR A 1 91 ? 6.291 -28.374 -15.510 1.00 37.78 91 THR A O 1
ATOM 722 N N . THR A 1 92 ? 4.087 -28.276 -15.133 1.00 34.81 92 THR A N 1
ATOM 723 C CA . THR A 1 92 ? 3.876 -29.723 -15.141 1.00 34.81 92 THR A CA 1
ATOM 724 C C . THR A 1 92 ? 3.809 -30.134 -16.611 1.00 34.81 92 THR A C 1
ATOM 726 O O . THR A 1 92 ? 2.821 -29.855 -17.286 1.00 34.81 92 THR A O 1
ATOM 729 N N . LEU A 1 93 ? 4.903 -30.692 -17.131 1.00 39.28 93 LEU A N 1
ATOM 730 C CA . LEU A 1 93 ? 4.861 -31.536 -18.320 1.00 39.28 93 LEU A CA 1
ATOM 731 C C . LEU A 1 93 ? 4.683 -32.972 -17.829 1.00 39.28 93 LEU A C 1
ATOM 733 O O . LEU A 1 93 ? 5.483 -33.434 -17.011 1.00 39.28 93 LEU A O 1
ATOM 737 N N . ASP A 1 94 ? 3.605 -33.595 -18.300 1.00 39.09 94 ASP A N 1
ATOM 738 C CA . ASP A 1 94 ? 3.409 -35.047 -18.319 1.00 39.09 94 ASP A CA 1
ATOM 739 C C . ASP A 1 94 ? 4.545 -35.764 -19.072 1.00 39.09 94 ASP A C 1
ATOM 741 O O . ASP A 1 94 ? 5.073 -35.185 -20.057 1.00 39.09 94 ASP A O 1
#

Sequence (94 aa):
MTVVFADDTAIMTTNEDQQTSTDWLQRSINNVSNRTKRMKIKINSEKSMHVNYTLRKTVYKSVLLHQQSIPQCDSAKYLGMDLDSDSTGSTTLD